Protein AF-A0A011PBW1-F1 (afdb_monomer)

Nearest PDB structures (foldseek):
  1zbd-assembly1_B  TM=7.383E-01  e=3.452E+00  Rattus norvegicus
  4wt1-assembly1_N8  TM=4.559E-01  e=9.858E+00  Thermus thermophilus HB8
  4v9k-assembly1_B5  TM=3.220E-01  e=9.192E+00  Thermus thermophilus HB27

Solvent-accessible surface area (backbone atoms only — not comparable to full-atom values): 6151 Å² total; per-residue (Å²): 135,82,86,81,85,86,77,90,78,82,91,74,83,81,90,74,81,75,85,75,85,65,78,74,73,78,80,75,63,90,72,59,63,45,64,19,75,80,82,67,45,77,40,52,54,84,48,31,45,81,26,87,87,35,98,84,38,41,44,64,39,31,49,67,58,50,51,52,50,53,52,51,50,53,52,51,53,51,52,52,53,52,52,53,51,51,52,53,51,54,59,62,72,74,109

Mean predicted aligned error: 13.67 Å

Secondary structure (DSSP, 8-state):
--------------------------------EEE-TTT--EEEGGGEEE-TTSTTSEEEEEHHHHHHHHHHHHHHHHHHHHHHHHHHHHHHTT-

Structure (mmCIF, N/CA/C/O backbone):
data_AF-A0A011PBW1-F1
#
_entry.id   AF-A0A011PBW1-F1
#
loop_
_atom_site.group_PDB
_atom_site.id
_atom_site.type_symbol
_atom_site.label_atom_id
_atom_site.label_alt_id
_atom_site.label_comp_id
_atom_site.label_asym_id
_atom_site.label_entity_id
_atom_site.label_seq_id
_atom_site.pdbx_PDB_ins_code
_atom_site.Cartn_x
_atom_site.Cartn_y
_atom_site.Cartn_z
_atom_site.occupancy
_atom_site.B_iso_or_equiv
_atom_site.auth_seq_id
_atom_site.auth_comp_id
_atom_site.auth_asym_id
_atom_site.auth_atom_id
_atom_site.pdbx_PDB_model_num
ATOM 1 N N . MET A 1 1 ? 38.237 -21.540 69.925 1.00 43.03 1 MET A N 1
ATOM 2 C CA . MET A 1 1 ? 38.176 -20.285 70.701 1.00 43.03 1 MET A CA 1
ATOM 3 C C . MET A 1 1 ? 37.137 -19.402 70.032 1.00 43.03 1 MET A C 1
ATOM 5 O O . MET A 1 1 ? 37.115 -19.361 68.812 1.00 43.03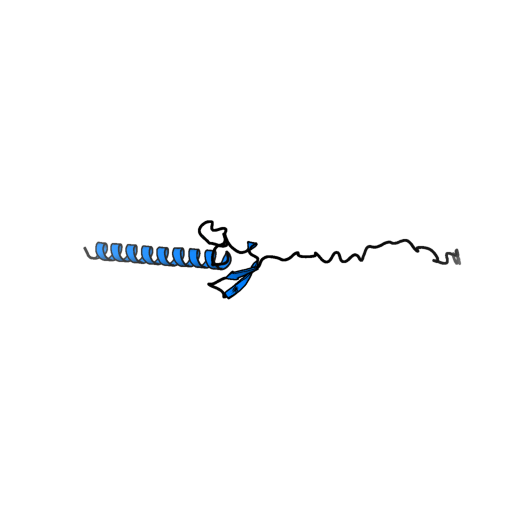 1 MET A O 1
ATOM 9 N N . THR A 1 2 ? 36.233 -18.846 70.842 1.00 42.12 2 THR A N 1
ATOM 10 C CA . THR A 1 2 ? 35.150 -17.899 70.500 1.00 42.12 2 THR A CA 1
ATOM 11 C C . THR A 1 2 ? 34.114 -18.322 69.450 1.00 42.12 2 THR A C 1
ATOM 13 O O . THR A 1 2 ? 34.128 -17.907 68.298 1.00 42.12 2 THR A O 1
ATOM 16 N N . LYS A 1 3 ? 33.123 -19.078 69.948 1.00 48.62 3 LYS A N 1
ATOM 17 C CA . LYS A 1 3 ? 31.706 -18.898 69.598 1.00 48.62 3 LYS A CA 1
ATOM 18 C C . LYS A 1 3 ? 31.314 -17.437 69.845 1.00 48.62 3 LYS A C 1
ATOM 20 O O . LYS A 1 3 ? 31.574 -16.933 70.936 1.00 48.62 3 LYS A O 1
ATOM 25 N N . VAL A 1 4 ? 30.630 -16.815 68.892 1.00 49.31 4 VAL A N 1
ATOM 26 C CA . VAL A 1 4 ? 29.814 -15.620 69.131 1.00 49.31 4 VAL A CA 1
ATOM 27 C C . VAL A 1 4 ? 28.359 -16.050 68.943 1.00 49.31 4 VAL A C 1
ATOM 29 O O . VAL A 1 4 ? 27.913 -16.287 67.826 1.00 49.31 4 VAL A O 1
ATOM 32 N N . GLY A 1 5 ? 27.660 -16.255 70.064 1.00 45.16 5 GLY A N 1
ATOM 33 C CA . GLY A 1 5 ? 26.208 -16.064 70.136 1.00 45.16 5 GLY A CA 1
ATOM 34 C C . GLY A 1 5 ? 25.953 -14.559 70.170 1.00 45.16 5 GLY A C 1
ATOM 35 O O . GLY A 1 5 ? 26.809 -13.810 70.628 1.00 45.16 5 GLY A O 1
ATOM 36 N N . THR A 1 6 ? 24.885 -14.055 69.578 1.00 43.19 6 THR A N 1
ATOM 37 C CA . THR A 1 6 ? 23.555 -13.825 70.172 1.00 43.19 6 THR A CA 1
ATOM 38 C C . THR A 1 6 ? 22.753 -13.126 69.055 1.00 43.19 6 THR A C 1
ATOM 40 O O . THR A 1 6 ? 23.345 -12.572 68.140 1.00 43.19 6 THR A O 1
ATOM 43 N N . ALA A 1 7 ? 21.435 -13.052 68.982 1.00 48.81 7 ALA A N 1
ATOM 44 C CA . ALA A 1 7 ? 20.316 -13.512 69.771 1.00 48.81 7 ALA A CA 1
ATOM 45 C C . ALA A 1 7 ? 19.081 -13.411 68.851 1.00 48.81 7 ALA A C 1
ATOM 47 O O . ALA A 1 7 ? 19.027 -12.565 67.968 1.00 48.81 7 ALA A O 1
ATOM 48 N N . GLN A 1 8 ? 18.124 -14.301 69.102 1.00 46.78 8 GLN A N 1
ATOM 49 C CA . GLN A 1 8 ? 16.684 -14.047 69.213 1.00 46.78 8 GLN A CA 1
ATOM 50 C C . GLN A 1 8 ? 16.039 -13.018 68.271 1.00 46.78 8 GLN A C 1
ATOM 52 O O . GLN A 1 8 ? 16.267 -11.818 68.368 1.00 46.78 8 GLN A O 1
ATOM 57 N N . GLY A 1 9 ? 15.073 -13.491 67.491 1.00 42.72 9 GLY A N 1
ATOM 58 C CA . GLY A 1 9 ? 14.103 -12.621 66.842 1.00 42.72 9 GLY A CA 1
ATOM 59 C C . GLY A 1 9 ? 13.141 -13.434 66.004 1.00 42.72 9 GLY A C 1
ATOM 60 O O . GLY A 1 9 ? 13.297 -13.520 64.794 1.00 42.72 9 GLY A O 1
ATOM 61 N N . SER A 1 10 ? 12.191 -14.088 66.673 1.00 48.81 10 SER A N 1
ATOM 62 C CA . SER A 1 10 ? 11.044 -14.738 66.044 1.00 48.81 10 SER A CA 1
ATOM 63 C C . SER A 1 10 ? 10.330 -13.722 65.148 1.00 48.81 10 SER A C 1
ATOM 65 O O . SER A 1 10 ? 9.765 -12.748 65.642 1.00 48.81 10 SER A O 1
ATOM 67 N N . LEU A 1 11 ? 10.413 -13.931 63.835 1.00 47.41 11 LEU A N 1
ATOM 68 C CA . LEU A 1 11 ? 9.834 -13.103 62.779 1.00 47.41 11 LEU A CA 1
ATOM 69 C C . LEU A 1 11 ? 8.320 -13.344 62.701 1.00 47.41 11 LEU A C 1
ATOM 71 O O . LEU A 1 11 ? 7.800 -13.888 61.733 1.00 47.41 11 LEU A O 1
ATOM 75 N N . VAL A 1 12 ? 7.602 -12.991 63.760 1.00 51.34 12 VAL A N 1
ATOM 76 C CA . VAL A 1 12 ? 6.157 -12.804 63.692 1.00 51.34 12 VAL A CA 1
ATOM 77 C C . VAL A 1 12 ? 5.907 -11.305 63.784 1.00 51.34 12 VAL A C 1
ATOM 79 O O . VAL A 1 12 ? 6.359 -10.657 64.720 1.00 51.34 12 VAL A O 1
ATOM 82 N N . VAL A 1 13 ? 5.180 -10.780 62.795 1.00 45.75 13 VAL A N 1
ATOM 83 C CA . VAL A 1 13 ? 4.779 -9.374 62.595 1.00 45.75 13 VAL A CA 1
ATOM 84 C C . VAL A 1 13 ? 5.712 -8.523 61.710 1.00 45.75 13 VAL A C 1
ATOM 86 O O . VAL A 1 13 ? 6.272 -7.517 62.125 1.00 45.75 13 VAL A O 1
ATOM 89 N N . LEU A 1 14 ? 5.745 -8.862 60.419 1.00 41.81 14 LEU A N 1
ATOM 90 C CA . LEU A 1 14 ? 5.616 -7.863 59.345 1.00 41.81 14 LEU A CA 1
ATOM 91 C C . LEU A 1 14 ? 4.378 -8.213 58.507 1.00 41.81 14 LEU A C 1
ATOM 93 O O . LEU A 1 14 ? 4.441 -8.559 57.334 1.00 41.81 14 LEU A O 1
ATOM 97 N N . ILE A 1 15 ? 3.216 -8.155 59.157 1.00 52.88 15 ILE A N 1
ATOM 98 C CA . ILE A 1 15 ? 1.905 -8.120 58.502 1.00 52.88 15 ILE A CA 1
ATOM 99 C C . ILE A 1 15 ? 1.692 -6.664 58.044 1.00 52.88 15 ILE A C 1
ATOM 101 O O . ILE A 1 15 ? 0.876 -5.971 58.637 1.00 52.88 15 ILE A O 1
ATOM 105 N N . MET A 1 16 ? 2.505 -6.136 57.111 1.00 57.28 16 MET A N 1
ATOM 106 C CA . MET A 1 16 ? 2.312 -4.776 56.555 1.00 57.28 16 MET A CA 1
ATOM 107 C C . MET A 1 16 ? 3.176 -4.407 55.328 1.00 57.28 16 MET A C 1
ATOM 109 O O . MET A 1 16 ? 3.561 -3.252 55.180 1.00 57.28 16 MET A O 1
ATOM 113 N N . GLU A 1 17 ? 3.451 -5.331 54.409 1.00 46.72 17 GLU A N 1
ATOM 114 C CA . GLU A 1 17 ? 3.831 -4.978 53.025 1.00 46.72 17 GLU A CA 1
ATOM 115 C C . GLU A 1 17 ? 2.767 -5.589 52.099 1.00 46.72 17 GLU A C 1
ATOM 117 O O . GLU A 1 17 ? 2.852 -6.736 51.688 1.00 46.72 17 GLU A O 1
ATOM 122 N N . CYS A 1 18 ? 1.556 -5.033 52.067 1.00 45.59 18 CYS A N 1
ATOM 123 C CA . CYS A 1 18 ? 1.168 -3.883 51.244 1.00 45.59 18 CYS A CA 1
ATOM 124 C C . CYS A 1 18 ? 1.364 -4.119 49.730 1.00 45.59 18 CYS A C 1
ATOM 126 O O . CYS A 1 18 ? 2.289 -3.599 49.127 1.00 45.59 18 CYS A O 1
ATOM 128 N N . LEU A 1 19 ? 0.396 -4.804 49.110 1.00 52.88 19 LEU A N 1
ATOM 129 C CA . LEU A 1 19 ? -0.308 -4.292 47.922 1.00 52.88 19 LEU A CA 1
ATOM 130 C C . LEU A 1 19 ? 0.482 -3.998 46.619 1.00 52.88 19 LEU A C 1
ATOM 132 O O . LEU A 1 19 ? 0.011 -3.189 45.822 1.00 52.88 19 LEU A O 1
ATOM 136 N N . SER A 1 20 ? 1.634 -4.619 46.354 1.00 54.03 20 SER A N 1
ATOM 137 C CA . SER A 1 20 ? 2.384 -4.365 45.105 1.00 54.03 20 SER A CA 1
ATOM 138 C C . SER A 1 20 ? 2.037 -5.281 43.926 1.00 54.03 20 SER A C 1
ATOM 140 O O . SER A 1 20 ? 2.342 -4.916 42.796 1.00 54.03 20 SER A O 1
ATOM 142 N N . ASP A 1 21 ? 1.330 -6.394 44.139 1.00 50.19 21 ASP A N 1
ATOM 143 C CA . ASP A 1 21 ? 0.801 -7.237 43.050 1.00 50.19 21 ASP A CA 1
ATOM 144 C C . ASP A 1 21 ? -0.569 -6.744 42.549 1.00 50.19 21 ASP A C 1
ATOM 146 O O . ASP A 1 21 ? -1.448 -7.525 42.185 1.00 50.19 21 ASP A O 1
ATOM 150 N N . LEU A 1 22 ? -0.788 -5.424 42.535 1.00 58.34 22 LEU A N 1
ATOM 151 C CA . LEU A 1 22 ? -1.789 -4.854 41.640 1.00 58.34 22 LEU A CA 1
ATOM 152 C C . LEU A 1 22 ? -1.196 -4.922 40.232 1.00 58.34 22 LEU A C 1
ATOM 154 O O . LEU A 1 22 ? -0.616 -3.956 39.733 1.00 58.34 22 LEU A O 1
ATOM 158 N N . GLU A 1 23 ? -1.352 -6.082 39.593 1.00 59.50 23 GLU A N 1
ATOM 159 C CA . GLU A 1 23 ? -1.387 -6.162 38.140 1.00 59.50 23 GLU A CA 1
ATOM 160 C C . GLU A 1 23 ? -2.505 -5.222 37.686 1.00 59.50 23 GLU A C 1
ATOM 162 O O . GLU A 1 23 ? -3.696 -5.533 37.687 1.00 59.50 23 GLU A O 1
ATOM 167 N N . MET A 1 24 ? -2.102 -3.985 37.415 1.00 57.84 24 MET A N 1
ATOM 168 C CA . MET A 1 24 ? -2.919 -2.953 36.814 1.00 57.84 24 MET A CA 1
ATOM 169 C C . MET A 1 24 ? -3.115 -3.365 35.360 1.00 57.84 24 MET A C 1
ATOM 171 O O . MET A 1 24 ? -2.488 -2.808 34.461 1.00 57.84 24 MET A O 1
ATOM 175 N N . GLU A 1 25 ? -3.949 -4.379 35.148 1.00 62.06 25 GLU A N 1
ATOM 176 C CA . GLU A 1 25 ? -4.439 -4.773 33.839 1.00 62.06 25 GLU A CA 1
ATOM 177 C C . GLU A 1 25 ? -5.012 -3.513 33.184 1.00 62.06 25 GLU A C 1
ATOM 179 O O . GLU A 1 25 ? -6.010 -2.960 33.673 1.00 62.06 25 GLU A O 1
ATOM 184 N N . PRO A 1 26 ? -4.377 -2.976 32.124 1.00 63.09 26 PRO A N 1
ATOM 185 C CA . PRO A 1 26 ? -4.884 -1.790 31.479 1.00 63.09 26 PRO A CA 1
ATOM 186 C C . PRO A 1 26 ? -6.196 -2.187 30.814 1.00 63.09 26 PRO A C 1
ATOM 188 O O . PRO A 1 26 ? -6.220 -2.803 29.750 1.00 63.09 26 PRO A O 1
ATOM 191 N N . SER A 1 27 ? -7.295 -1.818 31.473 1.00 55.97 27 SER A N 1
ATOM 192 C CA . SER A 1 27 ? -8.651 -1.788 30.941 1.00 55.97 27 SER A CA 1
ATOM 193 C C . SER A 1 27 ? -8.647 -0.941 29.664 1.00 55.97 27 SER A C 1
ATOM 195 O O . SER A 1 27 ? -8.938 0.260 29.672 1.00 55.97 27 SER A O 1
ATOM 197 N N . MET A 1 28 ? -8.280 -1.562 28.544 1.00 62.00 28 MET A N 1
ATOM 198 C CA . MET A 1 28 ? -8.457 -1.016 27.212 1.00 62.00 28 MET A CA 1
ATOM 199 C C . MET A 1 28 ? -9.961 -0.956 26.979 1.00 62.00 28 MET A C 1
ATOM 201 O O . MET A 1 28 ? -10.595 -1.946 26.619 1.00 62.00 28 MET A O 1
ATOM 205 N N . GLY A 1 29 ? -10.533 0.223 27.235 1.00 64.25 29 GLY A N 1
ATOM 206 C CA . GLY A 1 29 ? -11.906 0.540 26.856 1.00 64.25 29 GLY A CA 1
ATOM 207 C C . GLY A 1 29 ? -12.145 0.218 25.377 1.00 64.25 29 GLY A C 1
ATOM 208 O O . GLY A 1 29 ? -11.180 0.059 24.627 1.00 64.25 29 GLY A O 1
ATOM 209 N N . PRO A 1 30 ? -13.408 0.109 24.932 1.00 67.50 30 PRO A N 1
ATOM 210 C CA . PRO A 1 30 ? -13.746 -0.405 23.609 1.00 67.50 30 PRO A CA 1
ATOM 211 C C . PRO A 1 30 ? -13.038 0.401 22.515 1.00 67.50 30 PRO A C 1
ATOM 213 O O . PRO A 1 30 ? -13.457 1.498 22.136 1.00 67.50 30 PRO A O 1
ATOM 216 N N . MET A 1 31 ? -11.932 -0.150 22.015 1.00 76.81 31 MET A N 1
ATOM 217 C CA . MET A 1 31 ? -11.178 0.434 20.922 1.00 76.81 31 MET A CA 1
ATOM 218 C C . MET A 1 31 ? -12.038 0.244 19.687 1.00 76.81 31 MET A C 1
ATOM 220 O O . MET A 1 31 ? -12.251 -0.882 19.246 1.00 76.81 31 MET A O 1
ATOM 224 N N . LYS A 1 32 ? -12.572 1.336 19.134 1.00 89.56 32 LYS A N 1
ATOM 225 C CA . LYS A 1 32 ? -13.269 1.257 17.851 1.00 89.56 32 LYS A CA 1
ATOM 226 C C . LYS A 1 32 ? -12.297 0.660 16.836 1.00 89.56 32 LYS A C 1
ATOM 228 O O . LYS A 1 32 ? -11.199 1.187 16.638 1.00 89.56 32 LYS A O 1
ATOM 233 N N . THR A 1 33 ? -12.696 -0.435 16.214 1.00 94.06 33 THR A N 1
ATOM 234 C CA . THR A 1 33 ? -11.936 -1.102 15.165 1.00 94.06 33 THR A CA 1
ATOM 235 C C . THR A 1 33 ? -12.602 -0.885 13.813 1.00 94.06 33 THR A C 1
ATOM 237 O O . THR A 1 33 ? -13.788 -0.572 13.703 1.00 94.06 33 THR A O 1
ATOM 240 N N . LYS A 1 34 ? -11.804 -0.994 12.754 1.00 94.06 34 LYS A N 1
ATOM 241 C CA . LYS A 1 34 ? -12.245 -0.924 11.364 1.00 94.06 34 LYS A CA 1
ATOM 242 C C . LYS A 1 34 ? -11.464 -1.943 10.544 1.00 94.06 34 LYS A C 1
ATOM 244 O O . LYS A 1 34 ? -10.268 -2.148 10.754 1.00 94.06 34 LYS A O 1
ATOM 249 N N . ILE A 1 35 ? -12.133 -2.554 9.569 1.00 96.31 35 ILE A N 1
ATOM 250 C CA . ILE A 1 35 ? -11.503 -3.479 8.625 1.00 96.31 35 ILE A CA 1
ATOM 251 C C . ILE A 1 35 ? -10.920 -2.687 7.452 1.00 96.31 35 ILE A C 1
ATOM 253 O O . ILE A 1 35 ? -11.604 -1.902 6.793 1.00 96.31 35 ILE A O 1
ATOM 257 N N . CYS A 1 36 ? -9.635 -2.897 7.170 1.00 97.31 36 CYS A N 1
ATOM 258 C CA . CYS A 1 36 ? -8.988 -2.329 5.991 1.00 97.31 36 CYS A CA 1
ATOM 259 C C . CYS A 1 36 ? -9.448 -3.060 4.724 1.00 97.31 36 CYS A C 1
ATOM 261 O O . CYS A 1 36 ? -9.238 -4.261 4.596 1.00 97.31 36 CYS A O 1
ATOM 263 N N . VAL A 1 37 ? -9.973 -2.342 3.728 1.00 95.81 37 VAL A N 1
ATOM 264 C CA . V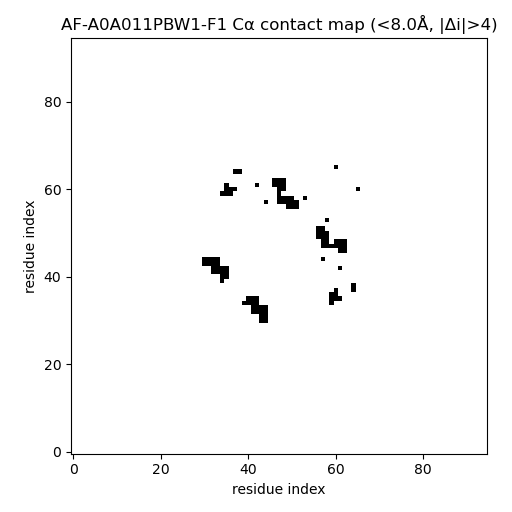AL A 1 37 ? -10.459 -2.952 2.471 1.00 95.81 37 VAL A CA 1
ATOM 265 C C . VAL A 1 37 ? -9.327 -3.604 1.659 1.00 95.81 37 VAL A C 1
ATOM 267 O O . VAL A 1 37 ? -9.554 -4.557 0.918 1.00 95.81 37 VAL A O 1
ATOM 270 N N . LYS A 1 38 ? -8.086 -3.118 1.809 1.00 96.19 38 LYS A N 1
ATOM 271 C CA . LYS A 1 38 ? -6.929 -3.593 1.037 1.00 96.19 38 LYS A CA 1
ATOM 272 C C . LYS A 1 38 ? -6.325 -4.882 1.600 1.00 96.19 38 LYS A C 1
ATOM 274 O O . LYS A 1 38 ? -6.142 -5.830 0.846 1.00 96.19 38 LYS A O 1
ATOM 279 N N . CYS A 1 39 ? -5.999 -4.912 2.895 1.00 96.88 39 CYS A N 1
ATOM 280 C CA . CYS A 1 39 ? -5.384 -6.081 3.539 1.00 96.88 39 CYS A CA 1
ATOM 281 C C . CYS A 1 39 ? -6.377 -6.968 4.299 1.00 96.88 39 CYS A C 1
ATOM 283 O O . CYS A 1 39 ? -5.978 -8.019 4.787 1.00 96.88 39 CYS A O 1
ATOM 285 N N . LYS A 1 40 ? -7.646 -6.555 4.409 1.00 96.81 40 LYS A N 1
ATOM 286 C CA . LYS A 1 40 ? -8.738 -7.278 5.084 1.00 96.81 40 LYS A CA 1
ATOM 287 C C . LYS A 1 40 ? -8.502 -7.572 6.571 1.00 96.81 40 LYS A C 1
ATOM 289 O O . LYS A 1 40 ? -9.189 -8.404 7.145 1.00 96.81 40 LYS A O 1
ATOM 294 N N . GLN A 1 41 ? -7.559 -6.873 7.199 1.00 96.75 41 GLN A N 1
ATOM 295 C CA . GLN A 1 41 ? -7.300 -6.980 8.633 1.00 96.75 41 GLN A CA 1
ATOM 296 C C . GLN A 1 41 ? -8.156 -5.984 9.413 1.00 96.75 41 GLN A C 1
ATOM 298 O O . GLN A 1 41 ? -8.291 -4.824 9.003 1.00 96.75 41 GLN A O 1
ATOM 303 N N . GLU A 1 42 ? -8.672 -6.433 10.553 1.00 95.44 42 GLU A N 1
ATOM 304 C CA . GLU A 1 42 ? -9.250 -5.574 11.579 1.00 95.44 42 GLU A CA 1
ATOM 305 C C . GLU A 1 42 ? -8.129 -4.844 12.327 1.00 95.44 42 GLU A C 1
ATOM 307 O O . GLU A 1 42 ? -7.135 -5.447 12.736 1.00 95.44 42 GLU A O 1
ATOM 312 N N . LYS A 1 43 ? -8.245 -3.521 12.429 1.00 94.12 43 LYS A N 1
ATOM 313 C CA . LYS A 1 43 ? -7.262 -2.656 13.089 1.00 94.12 43 LYS A CA 1
ATOM 314 C C . LYS A 1 43 ? -7.969 -1.566 13.877 1.00 94.12 43 LYS A C 1
ATOM 316 O O . LYS A 1 43 ? -9.128 -1.255 13.603 1.00 94.12 43 LYS A O 1
ATOM 321 N N . SER A 1 44 ? -7.261 -0.951 14.818 1.00 94.06 44 SER A N 1
ATOM 322 C CA . SER A 1 44 ? -7.778 0.212 15.542 1.00 94.06 44 SER A CA 1
ATOM 323 C C . SER A 1 44 ? -8.096 1.344 14.566 1.00 94.06 44 SER A C 1
ATOM 325 O O . SER A 1 44 ? -7.364 1.554 13.599 1.00 94.06 44 SER A O 1
ATOM 327 N N . VAL A 1 45 ? -9.141 2.134 14.829 1.00 93.62 45 VAL A N 1
ATOM 328 C CA . VAL A 1 45 ? -9.424 3.365 14.065 1.00 93.62 45 VAL A CA 1
ATOM 329 C C . VAL A 1 45 ? -8.234 4.334 14.034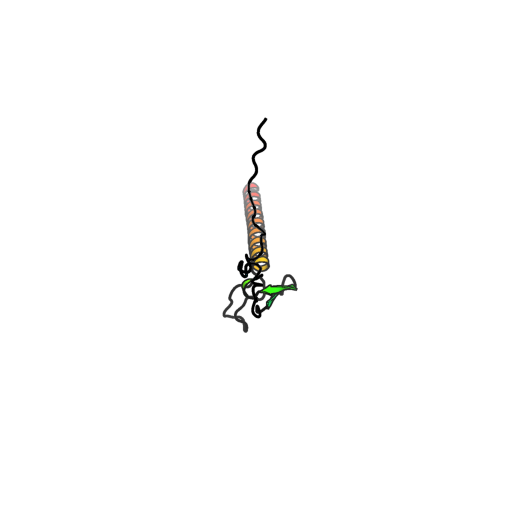 1.00 93.62 45 VAL A C 1
ATOM 331 O O . VAL A 1 45 ? -8.113 5.127 13.101 1.00 93.62 45 VAL A O 1
ATOM 334 N N . LEU A 1 46 ? -7.320 4.242 15.007 1.00 92.94 46 LEU A N 1
ATOM 335 C CA . LEU A 1 46 ? -6.077 5.017 15.060 1.00 92.94 46 LEU A CA 1
ATOM 336 C C . LEU A 1 46 ? -5.082 4.635 13.952 1.00 92.94 46 LEU A C 1
ATOM 338 O O . LEU A 1 46 ? -4.242 5.454 13.570 1.00 92.94 46 LEU A O 1
ATOM 342 N N . ASP A 1 47 ? -5.199 3.431 13.391 1.00 95.50 47 ASP A N 1
ATOM 343 C CA . ASP A 1 47 ? -4.382 2.944 12.274 1.00 95.50 47 ASP A CA 1
ATOM 344 C C . ASP A 1 47 ? -4.901 3.401 10.907 1.00 95.50 47 ASP A C 1
ATOM 346 O O . ASP A 1 47 ? -4.361 3.014 9.867 1.00 95.50 47 ASP A O 1
ATOM 350 N N . PHE A 1 48 ? -5.933 4.244 10.879 1.00 96.69 48 PHE A N 1
ATOM 351 C CA . PHE A 1 48 ? -6.497 4.824 9.667 1.00 96.69 48 PHE A CA 1
ATOM 352 C C . PHE A 1 48 ? -6.239 6.334 9.629 1.00 96.69 48 PHE A C 1
ATOM 354 O O . PHE A 1 48 ? -6.146 7.009 10.654 1.00 96.69 48 PHE A O 1
ATOM 361 N N . HIS A 1 49 ? -6.086 6.888 8.426 1.00 95.81 49 HIS A N 1
ATOM 362 C CA . HIS A 1 49 ? -6.031 8.340 8.252 1.00 95.81 49 HIS A CA 1
ATOM 363 C C . HIS A 1 49 ? -7.431 8.940 8.390 1.00 95.81 49 HIS A C 1
ATOM 365 O O . HIS A 1 49 ? -8.413 8.333 7.959 1.00 95.81 49 HIS A O 1
ATOM 371 N N . LYS A 1 50 ? -7.517 10.155 8.936 1.00 94.88 50 LYS A N 1
ATOM 372 C CA . LYS A 1 50 ? -8.765 10.923 8.951 1.00 94.88 50 LYS A CA 1
ATOM 373 C C . LYS A 1 50 ? -9.135 11.314 7.523 1.00 94.88 50 LYS A C 1
ATOM 375 O O . LYS A 1 50 ? -8.287 11.785 6.769 1.00 94.88 50 LYS A O 1
ATOM 380 N N . ASN A 1 51 ? -10.395 11.119 7.163 1.00 95.38 51 ASN A N 1
ATOM 381 C CA . ASN A 1 51 ? -10.942 11.506 5.874 1.00 95.38 51 ASN A CA 1
ATOM 382 C C . ASN A 1 51 ? -12.345 12.081 6.073 1.00 95.38 51 ASN A C 1
ATOM 384 O O . ASN A 1 51 ? -13.310 11.329 6.170 1.00 95.38 51 ASN A O 1
ATOM 388 N N . ALA A 1 52 ? -12.453 13.411 6.087 1.00 93.31 52 ALA A N 1
ATOM 389 C CA . ALA A 1 52 ? -13.721 14.117 6.293 1.00 93.31 52 ALA A CA 1
ATOM 390 C C . ALA A 1 52 ? -14.764 13.842 5.194 1.00 93.31 52 ALA A C 1
ATOM 392 O O . ALA A 1 52 ? -15.947 14.083 5.395 1.00 93.31 52 ALA A O 1
ATOM 393 N N . ARG A 1 53 ? -14.337 13.322 4.036 1.00 92.56 53 ARG A N 1
ATOM 394 C CA . ARG A 1 53 ? -15.238 12.928 2.948 1.00 92.56 53 ARG A CA 1
ATOM 395 C C . ARG A 1 53 ? -15.930 11.583 3.198 1.00 92.56 53 ARG A C 1
ATOM 397 O O . ARG A 1 53 ? -16.908 11.277 2.525 1.00 92.56 53 ARG A O 1
ATOM 404 N N . SER A 1 54 ? -15.401 10.758 4.100 1.00 92.00 54 SER A N 1
ATOM 405 C CA . SER A 1 54 ? -15.984 9.452 4.411 1.00 92.00 54 SER A CA 1
ATOM 406 C C . SER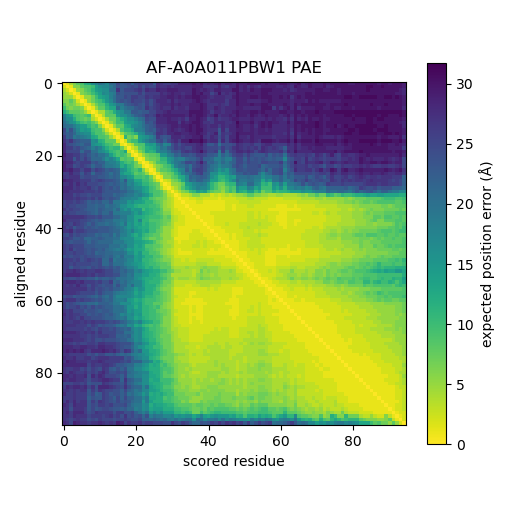 A 1 54 ? -17.108 9.592 5.433 1.00 92.00 54 SER A C 1
ATOM 408 O O . SER A 1 54 ? -17.001 10.408 6.346 1.00 92.00 54 SER A O 1
ATOM 410 N N . SER A 1 55 ? -18.146 8.760 5.332 1.00 89.69 55 SER A N 1
ATOM 411 C CA . SER A 1 55 ? -19.280 8.758 6.270 1.00 89.69 55 SER A CA 1
ATOM 412 C C . SER A 1 55 ? -18.862 8.473 7.717 1.00 89.69 55 SER A C 1
ATOM 414 O O . SER A 1 55 ? -19.471 8.978 8.650 1.00 89.69 55 SER A O 1
ATOM 416 N N . ASP A 1 56 ? -17.805 7.683 7.904 1.00 89.94 56 ASP A N 1
ATOM 417 C CA . ASP A 1 56 ? -17.206 7.346 9.199 1.00 89.94 56 ASP A CA 1
ATOM 418 C C . ASP A 1 56 ? -16.018 8.252 9.576 1.00 89.94 56 ASP A C 1
ATOM 420 O O . ASP A 1 56 ? -15.377 8.046 10.605 1.00 89.94 56 ASP A O 1
ATOM 424 N N . GLY A 1 57 ? -15.684 9.241 8.739 1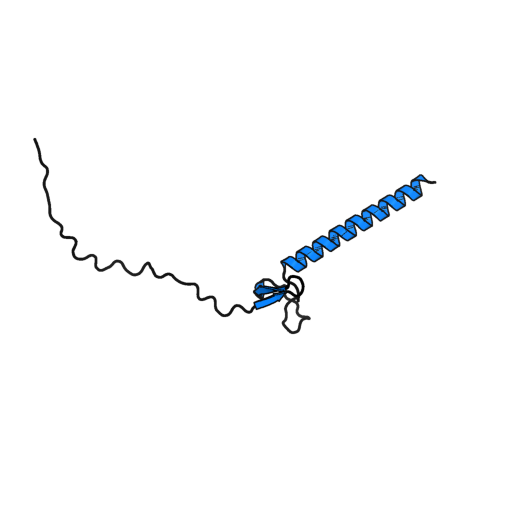.00 94.38 57 GLY A N 1
ATOM 425 C CA . GLY A 1 57 ? -14.569 10.160 8.969 1.00 94.38 57 GLY A CA 1
ATOM 426 C C . GLY A 1 57 ? -13.173 9.537 8.828 1.00 94.38 57 GLY A C 1
ATOM 427 O O . GLY A 1 57 ? -12.180 10.190 9.163 1.00 94.38 57 GLY A O 1
ATOM 428 N N . LEU A 1 58 ? -13.057 8.296 8.336 1.00 95.69 58 LEU A N 1
ATOM 429 C CA . LEU A 1 58 ? -11.795 7.554 8.235 1.00 95.69 58 LEU A CA 1
ATOM 430 C C . LEU A 1 58 ? -11.565 7.001 6.830 1.00 95.69 58 LEU A C 1
ATOM 432 O O . LEU A 1 58 ? -12.482 6.616 6.112 1.00 95.69 58 LEU A O 1
ATOM 436 N N . HIS A 1 59 ? -10.302 6.887 6.434 1.00 95.75 59 HIS A N 1
ATOM 437 C CA . HIS A 1 59 ? -9.930 6.281 5.159 1.00 95.75 59 HIS A CA 1
ATOM 438 C C . HIS A 1 59 ? -10.308 4.791 5.114 1.00 95.75 59 HIS A C 1
ATOM 440 O O . HIS A 1 59 ? -10.287 4.104 6.133 1.00 95.75 59 HIS A O 1
ATOM 446 N N . SER A 1 60 ? -10.605 4.248 3.932 1.00 95.19 60 SER A N 1
ATOM 447 C CA . SER A 1 60 ? -10.922 2.817 3.750 1.00 95.19 60 SER A CA 1
ATOM 448 C C . SER A 1 60 ? -9.712 1.884 3.896 1.00 95.19 60 SER A C 1
ATOM 450 O O . SER A 1 60 ? -9.867 0.666 3.981 1.00 95.19 60 SER A O 1
ATOM 452 N N . TYR A 1 61 ? -8.498 2.443 3.897 1.00 96.62 61 TYR A N 1
ATOM 453 C CA . TYR A 1 61 ? -7.234 1.709 3.950 1.00 96.62 61 TYR A CA 1
ATOM 454 C C . TYR A 1 61 ? -6.492 2.113 5.216 1.00 96.62 61 TYR A C 1
ATOM 456 O O . TYR A 1 61 ? -6.467 3.299 5.557 1.00 96.62 61 TYR A O 1
ATOM 464 N N . CYS A 1 62 ? -5.852 1.150 5.873 1.00 97.12 62 CYS A N 1
ATOM 465 C CA . CYS A 1 62 ? -4.948 1.451 6.974 1.00 97.12 62 CYS A CA 1
ATOM 466 C C . CYS A 1 62 ? -3.722 2.235 6.476 1.00 97.12 62 CYS A C 1
ATOM 468 O O . CYS A 1 62 ? -3.383 2.196 5.287 1.00 97.12 62 CYS A O 1
ATOM 470 N N . LYS A 1 63 ? -3.041 2.921 7.396 1.00 97.06 63 LYS A N 1
ATOM 471 C CA . LYS A 1 63 ? -1.823 3.712 7.152 1.00 97.06 63 LYS A CA 1
ATOM 472 C C . LYS A 1 63 ? -0.767 2.927 6.374 1.00 97.06 63 LYS A C 1
ATOM 474 O O . LYS A 1 63 ? -0.250 3.421 5.376 1.00 97.06 63 LYS A O 1
ATOM 479 N N . GLU A 1 64 ? -0.530 1.674 6.760 1.00 97.25 64 GLU A N 1
ATOM 480 C CA . GLU A 1 64 ? 0.433 0.787 6.094 1.00 97.25 64 GLU A CA 1
ATOM 481 C C . GLU A 1 64 ? 0.077 0.530 4.625 1.00 97.25 64 GLU A C 1
ATOM 483 O O . GLU A 1 64 ? 0.914 0.683 3.735 1.00 97.25 64 GLU A O 1
ATOM 488 N N . CYS A 1 65 ? -1.188 0.206 4.338 1.00 97.69 65 CYS A N 1
ATOM 489 C CA . CYS A 1 65 ? -1.649 0.003 2.963 1.00 97.69 65 CYS A CA 1
ATOM 490 C C . CYS A 1 65 ? -1.575 1.294 2.142 1.00 97.69 65 CYS A C 1
ATOM 492 O O . CYS A 1 65 ? -1.212 1.250 0.967 1.00 97.69 65 CYS A O 1
ATOM 494 N N . ASN A 1 66 ? -1.887 2.436 2.756 1.00 96.50 66 ASN A N 1
ATOM 495 C CA . ASN A 1 66 ? -1.789 3.744 2.114 1.00 96.50 66 ASN A CA 1
ATOM 496 C C . ASN A 1 66 ? -0.330 4.069 1.742 1.00 96.50 66 ASN A C 1
ATOM 498 O O . ASN A 1 66 ? -0.030 4.414 0.599 1.00 96.50 66 ASN A O 1
ATOM 502 N N . LYS A 1 67 ? 0.603 3.846 2.675 1.00 96.88 67 LYS A N 1
ATOM 503 C CA . LYS A 1 67 ? 2.046 4.006 2.456 1.00 96.88 67 LYS A CA 1
ATOM 504 C C . LYS A 1 67 ? 2.560 3.080 1.355 1.00 96.88 67 LYS A C 1
ATOM 506 O O . LYS A 1 67 ? 3.273 3.529 0.458 1.00 96.88 67 LYS A O 1
ATOM 511 N N . ALA A 1 68 ? 2.177 1.804 1.384 1.00 96.88 68 ALA A N 1
ATOM 512 C CA . ALA A 1 68 ? 2.553 0.842 0.352 1.00 96.88 68 ALA A CA 1
ATOM 513 C C . ALA A 1 68 ? 2.051 1.273 -1.037 1.00 96.88 68 ALA A C 1
ATOM 515 O O . ALA A 1 68 ? 2.800 1.206 -2.013 1.00 96.88 68 ALA A O 1
ATOM 516 N N . GLN A 1 69 ? 0.815 1.775 -1.120 1.00 96.06 69 GLN A N 1
ATOM 517 C CA . GLN A 1 69 ? 0.243 2.291 -2.362 1.00 96.06 69 GLN A CA 1
ATOM 518 C C . GLN A 1 69 ? 1.004 3.520 -2.882 1.00 96.06 69 GLN A C 1
ATOM 520 O O . GLN A 1 69 ? 1.339 3.568 -4.067 1.00 96.06 69 GLN A O 1
ATOM 525 N N . ALA A 1 70 ? 1.332 4.478 -2.012 1.00 95.88 70 ALA A N 1
ATOM 526 C CA . ALA A 1 70 ? 2.108 5.659 -2.385 1.00 95.88 70 ALA A CA 1
ATOM 527 C C . ALA A 1 70 ? 3.503 5.286 -2.920 1.00 95.88 70 ALA A C 1
ATOM 529 O O . ALA A 1 70 ? 3.929 5.781 -3.964 1.00 95.88 70 ALA A O 1
ATOM 530 N N . LEU A 1 71 ? 4.198 4.352 -2.260 1.00 96.69 71 LEU A N 1
ATOM 531 C CA . LEU A 1 71 ? 5.504 3.865 -2.713 1.00 96.69 71 LEU A CA 1
ATOM 532 C C . LEU A 1 71 ? 5.421 3.146 -4.063 1.00 96.69 71 LEU A C 1
ATOM 534 O O . LEU A 1 71 ? 6.284 3.352 -4.918 1.00 96.69 71 LEU A O 1
ATOM 538 N N . ALA A 1 72 ? 4.392 2.322 -4.275 1.00 96.50 72 ALA A N 1
ATOM 539 C CA . ALA A 1 72 ? 4.165 1.662 -5.557 1.00 96.50 72 ALA A CA 1
ATOM 540 C C . ALA A 1 72 ? 3.965 2.686 -6.686 1.00 96.50 72 ALA A C 1
ATOM 542 O O . ALA A 1 72 ? 4.580 2.556 -7.744 1.00 96.50 72 ALA A O 1
ATOM 543 N N . HIS A 1 73 ? 3.185 3.742 -6.433 1.00 96.56 73 HIS A N 1
ATOM 544 C CA . HIS A 1 73 ? 2.976 4.827 -7.390 1.00 96.56 73 HIS A CA 1
ATOM 545 C C . HIS A 1 73 ? 4.284 5.559 -7.732 1.00 96.56 73 HIS A C 1
ATOM 547 O O . HIS A 1 73 ? 4.615 5.713 -8.906 1.00 96.56 73 HIS A O 1
ATOM 553 N N . ILE A 1 74 ? 5.076 5.937 -6.722 1.00 96.94 74 ILE A N 1
ATOM 554 C CA . ILE A 1 74 ? 6.373 6.607 -6.922 1.00 96.94 74 ILE A CA 1
ATOM 555 C C . ILE A 1 74 ? 7.322 5.737 -7.756 1.00 96.94 74 ILE A C 1
ATOM 557 O O . ILE A 1 74 ? 7.983 6.234 -8.669 1.00 96.94 74 ILE A O 1
ATOM 561 N N . ARG A 1 75 ? 7.393 4.432 -7.461 1.00 96.88 75 ARG A N 1
ATOM 562 C CA . ARG A 1 75 ? 8.238 3.484 -8.205 1.00 96.88 75 ARG A CA 1
ATOM 563 C C . ARG A 1 75 ? 7.809 3.377 -9.666 1.00 96.88 75 ARG A C 1
ATOM 565 O O . ARG A 1 75 ? 8.666 3.480 -10.544 1.00 96.88 75 ARG A O 1
ATOM 572 N N . ALA A 1 76 ? 6.510 3.220 -9.920 1.00 96.25 76 ALA A N 1
ATOM 573 C CA . ALA A 1 76 ? 5.965 3.140 -11.272 1.00 96.25 76 ALA A CA 1
ATOM 574 C C . ALA A 1 76 ? 6.253 4.420 -12.072 1.00 96.25 76 ALA A C 1
ATOM 576 O O . ALA A 1 76 ? 6.756 4.348 -13.192 1.00 96.25 76 ALA A O 1
ATOM 577 N N . GLU A 1 77 ? 6.032 5.595 -11.476 1.00 97.62 77 GLU A N 1
ATOM 578 C CA . GLU A 1 77 ? 6.272 6.869 -12.158 1.00 97.62 77 GLU A CA 1
ATOM 579 C C . GLU A 1 77 ? 7.765 7.115 -12.420 1.00 97.62 77 GLU A C 1
ATOM 581 O O . GLU A 1 77 ? 8.141 7.619 -13.481 1.00 97.62 77 GLU A O 1
ATOM 586 N N . LYS A 1 78 ? 8.645 6.711 -11.494 1.00 97.88 78 LYS A N 1
ATOM 587 C CA . LYS A 1 78 ? 10.099 6.771 -11.705 1.00 97.88 78 LYS A CA 1
ATOM 588 C C . LYS A 1 78 ? 10.528 5.882 -12.874 1.00 97.88 78 LYS A C 1
ATOM 590 O O . LYS A 1 78 ? 11.294 6.340 -13.721 1.00 97.88 78 LYS A O 1
ATOM 595 N N . ALA A 1 79 ? 10.026 4.648 -12.936 1.00 97.12 79 ALA A N 1
ATOM 596 C CA . ALA A 1 79 ? 10.310 3.727 -14.034 1.00 97.12 79 ALA A CA 1
ATOM 597 C C . ALA A 1 79 ? 9.807 4.284 -15.374 1.00 97.12 79 ALA A C 1
ATOM 599 O O . ALA A 1 79 ? 10.575 4.366 -16.331 1.00 97.12 79 ALA A O 1
ATOM 600 N N . ARG A 1 80 ? 8.561 4.777 -15.419 1.00 97.50 80 ARG A N 1
ATOM 601 C CA . ARG A 1 80 ? 7.976 5.411 -16.610 1.00 97.50 80 ARG A CA 1
ATOM 602 C C . ARG A 1 80 ? 8.831 6.573 -17.113 1.00 97.50 80 ARG A C 1
ATOM 604 O O . ARG A 1 80 ? 9.145 6.641 -18.298 1.00 97.50 80 ARG A O 1
ATOM 611 N N . LYS A 1 8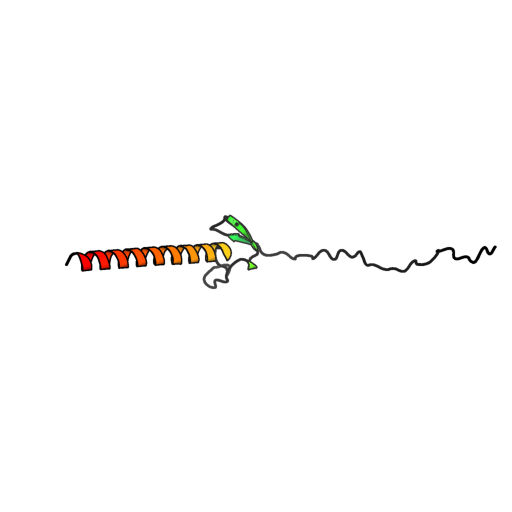1 ? 9.249 7.476 -16.220 1.00 98.19 81 LYS A N 1
ATOM 612 C CA . LYS A 1 81 ? 10.114 8.614 -16.570 1.00 98.19 81 LYS A CA 1
ATOM 613 C C . LYS A 1 81 ? 11.482 8.172 -17.088 1.00 98.19 81 LYS A C 1
ATOM 615 O O . LYS A 1 81 ? 11.992 8.793 -18.016 1.00 98.19 81 LYS A O 1
ATOM 620 N N . ALA A 1 82 ? 12.079 7.131 -16.508 1.00 98.06 82 ALA A N 1
ATOM 621 C CA . ALA A 1 82 ? 13.352 6.591 -16.984 1.00 98.06 82 ALA A CA 1
ATOM 622 C C . ALA A 1 82 ? 13.225 6.032 -18.409 1.00 98.06 82 ALA A C 1
ATOM 624 O O . ALA A 1 82 ? 14.042 6.372 -19.263 1.00 98.06 82 ALA A O 1
ATOM 625 N N . LEU A 1 83 ? 12.161 5.270 -18.681 1.00 97.31 83 LEU A N 1
ATOM 626 C CA . LEU A 1 83 ? 11.862 4.754 -20.019 1.00 97.31 83 LEU A CA 1
ATOM 627 C C . LEU A 1 83 ? 11.656 5.886 -21.029 1.00 97.31 83 LEU A C 1
ATOM 629 O O . LEU A 1 83 ? 12.265 5.870 -22.093 1.00 97.31 83 LEU A O 1
ATOM 633 N N . LEU A 1 84 ? 10.870 6.908 -20.674 1.00 97.62 84 LEU A N 1
ATOM 634 C CA . LEU A 1 84 ? 10.629 8.057 -21.552 1.00 97.62 84 LEU A CA 1
ATOM 635 C C . LEU A 1 84 ? 11.931 8.791 -21.911 1.00 97.62 84 LEU A C 1
ATOM 637 O O . LEU A 1 84 ? 12.142 9.170 -23.059 1.00 97.62 84 LEU A O 1
ATOM 641 N N . ARG A 1 85 ? 12.819 8.981 -20.927 1.00 97.56 85 ARG A N 1
ATOM 642 C CA . ARG A 1 85 ? 14.129 9.616 -21.135 1.00 97.56 85 ARG A CA 1
ATOM 643 C C . ARG A 1 85 ? 15.037 8.767 -22.023 1.00 97.56 85 ARG A C 1
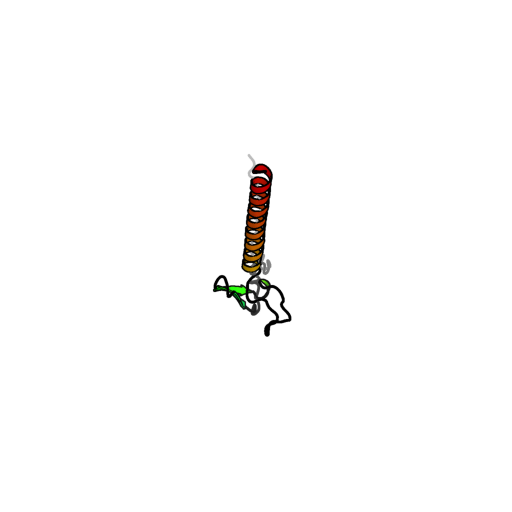ATOM 645 O O . ARG A 1 85 ? 15.683 9.317 -22.907 1.00 97.56 85 ARG A O 1
ATOM 652 N N . ALA A 1 86 ? 15.076 7.453 -21.801 1.00 97.25 86 ALA A N 1
ATOM 653 C CA . ALA A 1 86 ? 15.859 6.535 -22.624 1.00 97.25 86 ALA A CA 1
ATOM 654 C C . ALA A 1 86 ? 15.368 6.527 -24.079 1.00 97.25 86 ALA A C 1
ATOM 656 O O . ALA A 1 86 ? 16.181 6.630 -24.994 1.00 97.25 86 ALA A O 1
ATOM 657 N N . ALA A 1 87 ? 14.048 6.496 -24.285 1.00 97.06 87 ALA A N 1
ATOM 658 C CA . ALA A 1 87 ? 13.439 6.575 -25.609 1.00 97.06 87 ALA A CA 1
ATOM 659 C C . ALA A 1 87 ? 13.793 7.887 -26.325 1.00 97.06 87 ALA A C 1
ATOM 661 O O . ALA A 1 87 ? 14.186 7.864 -27.487 1.00 97.06 87 ALA A O 1
ATOM 662 N N . LYS A 1 88 ? 13.726 9.024 -25.616 1.00 97.25 88 LYS A N 1
ATOM 663 C CA . LYS A 1 88 ? 14.118 10.330 -26.166 1.00 97.25 88 LYS A CA 1
ATOM 664 C C . LYS A 1 88 ? 15.580 10.337 -26.617 1.00 97.25 88 LYS A C 1
ATOM 666 O O . LYS A 1 88 ? 15.859 10.736 -27.739 1.00 97.25 88 LYS A O 1
ATOM 671 N N . LYS A 1 89 ? 16.489 9.821 -25.783 1.00 96.94 89 LYS A N 1
ATOM 672 C CA . LYS A 1 89 ? 17.916 9.731 -26.116 1.00 96.94 89 LYS A CA 1
ATOM 673 C C . LYS A 1 89 ? 18.174 8.841 -27.338 1.00 96.94 89 LYS A C 1
ATOM 675 O O . LYS A 1 89 ? 19.000 9.192 -28.167 1.00 96.94 89 LYS A O 1
ATOM 680 N N . ALA A 1 90 ? 17.483 7.705 -27.448 1.00 95.56 90 ALA A N 1
ATOM 681 C CA . ALA A 1 90 ? 17.626 6.800 -28.591 1.00 95.56 90 ALA A CA 1
ATOM 682 C C . ALA A 1 90 ? 17.142 7.437 -29.906 1.00 95.56 90 ALA A C 1
ATOM 684 O O . ALA A 1 90 ? 17.754 7.238 -30.955 1.00 95.56 90 ALA A O 1
ATOM 685 N N . ALA A 1 91 ? 16.065 8.227 -29.843 1.00 95.19 91 ALA A N 1
ATOM 686 C CA . ALA A 1 91 ? 15.581 8.996 -30.985 1.00 95.19 91 ALA A CA 1
ATOM 687 C C . ALA A 1 91 ? 16.586 10.083 -31.403 1.00 95.19 91 ALA A C 1
ATOM 689 O O . ALA A 1 91 ? 16.862 10.223 -32.588 1.00 95.19 91 ALA A O 1
ATOM 690 N N . GLU A 1 92 ? 17.174 10.794 -30.435 1.00 94.19 92 GLU A N 1
ATOM 691 C CA . GLU A 1 92 ? 18.208 11.814 -30.673 1.00 94.19 92 GLU A CA 1
ATOM 692 C C . GLU A 1 92 ? 19.507 11.215 -31.237 1.00 94.19 92 GLU A C 1
ATOM 694 O O . GLU A 1 92 ? 20.150 11.846 -32.061 1.00 94.19 92 GLU A O 1
ATOM 699 N N . SER A 1 93 ? 19.899 10.000 -30.833 1.00 88.19 93 SER A N 1
ATOM 700 C CA . SER A 1 93 ? 21.122 9.343 -31.327 1.00 88.19 93 SER A CA 1
ATOM 701 C C . SER A 1 93 ? 20.979 8.677 -32.699 1.00 88.19 93 SER A C 1
ATOM 703 O O . SER A 1 93 ? 21.956 8.138 -33.209 1.00 88.19 93 SER A O 1
ATOM 705 N N . SER A 1 94 ? 19.763 8.627 -33.246 1.00 83.94 94 SER A N 1
ATOM 706 C CA . SER A 1 94 ? 19.481 8.065 -34.577 1.00 83.94 94 SER A CA 1
ATOM 707 C C . SER A 1 94 ? 19.409 9.147 -35.666 1.00 83.94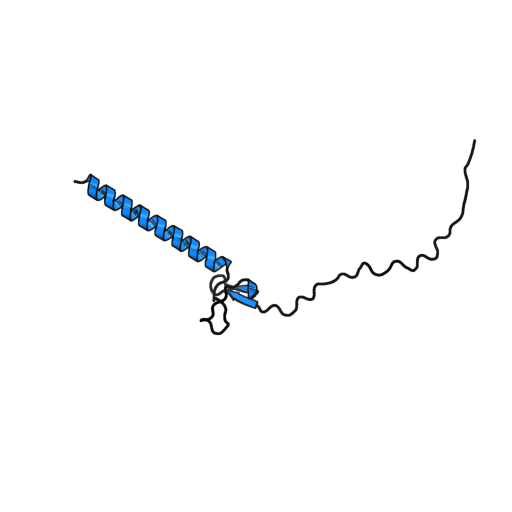 94 SER A C 1
ATOM 709 O O . SER A 1 94 ? 19.051 8.841 -36.802 1.00 83.94 94 SER A O 1
ATOM 711 N N . GLN A 1 95 ? 19.703 10.398 -35.301 1.00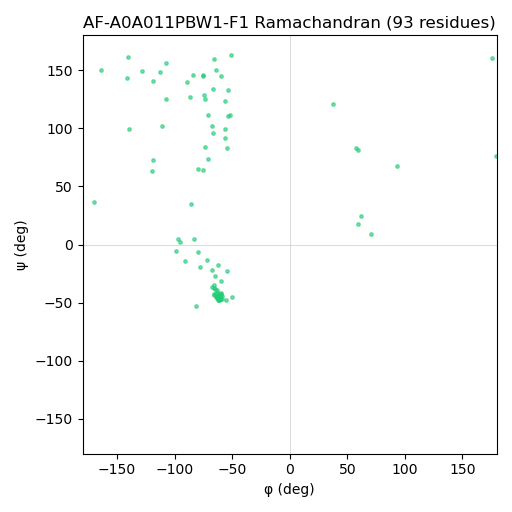 65.19 95 GLN A N 1
ATOM 712 C CA . GLN A 1 95 ? 19.794 11.578 -36.162 1.00 65.19 95 GLN A CA 1
ATOM 713 C C . GLN A 1 95 ? 21.258 11.999 -36.291 1.00 65.19 95 GLN A C 1
ATOM 715 O O . GLN A 1 95 ? 21.617 12.470 -37.390 1.00 65.19 95 GLN A O 1
#

pLDDT: mean 81.16, std 20.76, range [41.81, 98.19]

Sequence (95 aa):
MTKVGTAQGSLVVLIMECLSDLEMEPSMGPMKTKICVKCKQEKSVLDFHKNARSSDGLHSYCKECNKAQALAHIRAEKARKALLRAAKKAAESSQ

Foldseek 3Di:
DDDDDDDDDDPDDPPDPDDPPPPVPPPPDPQDWDQQPPPRDIDGQVQFDQDPPDPVRTDSHGPVVVVVVVVVVVVVVVVVVVVVVVVVVVVVVVD

Radius of gyration: 33.58 Å; Cα contacts (8 Å, |Δi|>4): 53; chains: 1; bounding box: 58×34×107 Å